Protein AF-A0A957UBD3-F1 (afdb_monomer_lite)

Secondary structure (DSSP, 8-state):
-EEEEEEESSS-EEEEEEEETTEEEEEEEEE-TT-HHHHHHHHHHHTTTSSEEEESS--SEEEETTEEEE-TTGGGSGGG-SSS-EE-STTTHHHHHHHHHHHHHHHSTTTTTT--B--TT-TT-HHHHHHHTTT-S-B-

Radius of gyration: 17.51 Å; chains: 1; bounding box: 43×29×46 Å

Foldseek 3Di:
DAEEEEEEQCQDWDWDWDQDPNDIYIYTYHYPVNDLVSLLVVQLVCAPVGQAYEYEPQAQWKDDPPDIDGDPRSVPRQVSHDHHGYYHCLVCQLVVLLVVLVVVCVVPPLPLAPDAAEPVPCISNNSNVVNSVVRDPRYD

Sequence (140 aa):
MKNIAVIHLDDANYDEIVRFLGQEIEIRHRGCGGDAERARTLIAEMDGKVDAIGLEGLPAQLQLGSTQRAHEIGVTLPRVAEKTPVVDGGGIRPGLERWAIILADRAQPGIFAEKRVLMAPGLNHSGLVQALSRHTKAIR

Structure (mmCIF, N/CA/C/O backbone):
data_AF-A0A957UBD3-F1
#
_entry.id   AF-A0A957UBD3-F1
#
loop_
_atom_site.group_PDB
_atom_site.id
_atom_site.type_symbol
_atom_site.label_atom_id
_atom_site.label_alt_id
_atom_site.label_comp_id
_atom_site.label_asym_id
_atom_site.label_entity_id
_atom_site.label_seq_id
_atom_site.pdbx_PDB_ins_code
_atom_site.Cartn_x
_atom_site.Cartn_y
_atom_site.Cartn_z
_atom_site.occupancy
_atom_site.B_iso_or_equiv
_atom_site.auth_seq_id
_atom_site.auth_comp_id
_atom_site.auth_asym_id
_atom_site.auth_atom_id
_atom_site.pdbx_PDB_model_num
ATOM 1 N N . MET A 1 1 ? -23.346 1.487 -0.535 1.00 88.25 1 MET A N 1
ATOM 2 C CA . MET A 1 1 ? -22.095 2.241 -0.747 1.00 88.25 1 MET A CA 1
ATOM 3 C C . MET A 1 1 ? -21.043 1.646 0.170 1.00 88.25 1 MET A C 1
ATOM 5 O O . MET A 1 1 ? -21.405 1.315 1.294 1.00 88.25 1 MET A O 1
ATOM 9 N N . LYS A 1 2 ? -19.825 1.403 -0.324 1.00 96.38 2 LYS A N 1
ATOM 10 C CA . LYS A 1 2 ? -18.718 0.901 0.508 1.00 96.38 2 LYS A CA 1
ATOM 11 C C . LYS A 1 2 ? -17.858 2.062 0.981 1.00 96.38 2 LYS A C 1
ATOM 13 O O . LYS A 1 2 ? -17.663 3.001 0.220 1.00 96.38 2 LYS A O 1
ATOM 18 N N . ASN A 1 3 ? -17.332 1.956 2.192 1.00 97.69 3 ASN A N 1
ATOM 19 C CA . ASN A 1 3 ? -16.530 2.994 2.822 1.00 97.69 3 ASN A CA 1
ATOM 20 C C . ASN A 1 3 ? -15.151 2.429 3.149 1.00 97.69 3 ASN A C 1
ATOM 22 O O . ASN A 1 3 ? -15.044 1.414 3.837 1.00 97.69 3 ASN A O 1
ATOM 26 N N . ILE A 1 4 ? -14.099 3.083 2.673 1.00 98.31 4 ILE A N 1
ATOM 27 C CA . ILE A 1 4 ? -12.709 2.685 2.901 1.00 98.31 4 ILE A CA 1
ATOM 28 C C . ILE A 1 4 ? -11.985 3.848 3.570 1.00 98.31 4 ILE A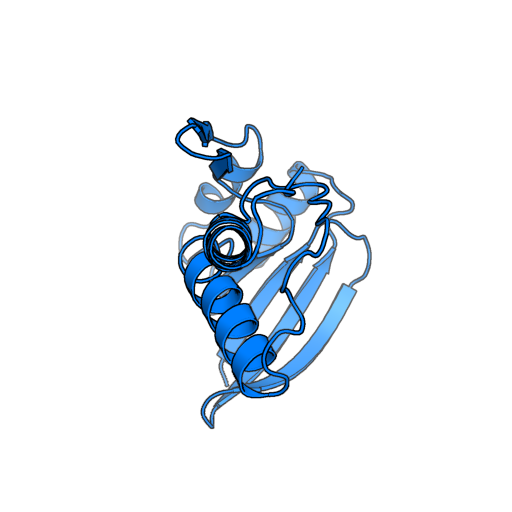 C 1
ATOM 30 O O . ILE A 1 4 ? -12.143 4.994 3.159 1.00 98.31 4 ILE A O 1
ATOM 34 N N . ALA A 1 5 ? -11.176 3.565 4.586 1.00 98.56 5 ALA A N 1
ATOM 35 C CA . ALA A 1 5 ? -10.204 4.532 5.087 1.00 98.56 5 ALA A CA 1
ATOM 36 C C . ALA A 1 5 ? -8.826 4.208 4.506 1.00 98.56 5 ALA A C 1
ATOM 38 O O . ALA A 1 5 ? -8.422 3.049 4.499 1.00 98.56 5 ALA A O 1
ATOM 39 N N . VAL A 1 6 ? -8.097 5.217 4.045 1.00 98.50 6 VAL A N 1
ATOM 40 C CA . VAL A 1 6 ? -6.692 5.096 3.645 1.00 98.50 6 VAL A CA 1
ATOM 41 C C . VAL A 1 6 ? -5.867 5.915 4.617 1.00 98.50 6 VAL A C 1
ATOM 43 O O . VAL A 1 6 ? -6.097 7.110 4.777 1.00 98.50 6 VAL A O 1
ATOM 46 N N . ILE A 1 7 ? -4.919 5.268 5.284 1.00 98.44 7 ILE A N 1
ATOM 47 C CA . ILE A 1 7 ? -3.962 5.919 6.172 1.00 98.44 7 ILE A CA 1
ATOM 48 C C . ILE A 1 7 ? -2.633 5.974 5.434 1.00 98.44 7 ILE A C 1
ATOM 50 O O . ILE A 1 7 ? -2.086 4.931 5.071 1.00 98.44 7 ILE A O 1
ATOM 54 N N . HIS A 1 8 ? -2.138 7.185 5.200 1.00 97.81 8 HIS A N 1
ATOM 55 C CA . HIS A 1 8 ? -0.953 7.437 4.382 1.00 97.81 8 HIS A CA 1
ATOM 56 C C . HIS A 1 8 ? 0.064 8.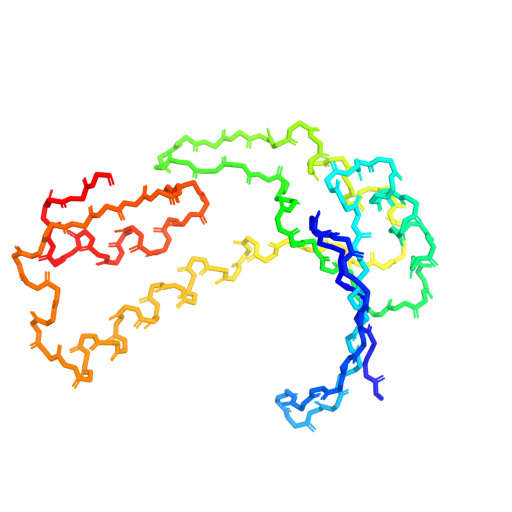314 5.120 1.00 97.81 8 HIS A C 1
ATOM 58 O O . HIS A 1 8 ? -0.254 8.958 6.120 1.00 97.81 8 HIS A O 1
ATOM 64 N N . LEU A 1 9 ? 1.310 8.306 4.641 1.00 96.31 9 LEU A N 1
ATOM 65 C CA . LEU A 1 9 ? 2.447 8.959 5.302 1.00 96.31 9 LEU A CA 1
ATOM 66 C C . LEU A 1 9 ? 2.396 10.488 5.293 1.00 96.31 9 LEU A C 1
ATOM 68 O O . LEU A 1 9 ? 3.045 11.102 6.135 1.00 96.31 9 LEU A O 1
ATOM 72 N N . ASP A 1 10 ? 1.671 11.098 4.360 1.00 95.69 10 ASP A N 1
ATOM 73 C CA . ASP A 1 10 ? 1.586 12.558 4.271 1.00 95.69 10 ASP A CA 1
ATOM 74 C C . ASP A 1 10 ? 0.702 13.142 5.384 1.00 95.69 10 ASP A C 1
ATOM 76 O O . ASP A 1 10 ? 0.148 12.423 6.213 1.00 95.69 10 ASP A O 1
ATOM 80 N N . ASP A 1 11 ? 0.548 14.466 5.401 1.00 95.06 11 ASP A N 1
ATOM 81 C CA . ASP A 1 11 ? -0.311 15.173 6.362 1.00 95.06 11 ASP A CA 1
ATOM 82 C C . ASP A 1 11 ? -1.692 15.545 5.811 1.00 95.06 11 ASP A C 1
ATOM 84 O O . ASP A 1 11 ? -2.574 15.956 6.571 1.00 95.06 11 ASP A O 1
ATOM 88 N N . ALA A 1 12 ? -1.890 15.433 4.496 1.00 96.38 12 ALA A N 1
ATOM 89 C CA . ALA A 1 12 ? -3.134 15.832 3.857 1.00 96.38 12 ALA A CA 1
ATOM 90 C C . ALA A 1 12 ? -4.296 14.930 4.290 1.00 96.38 12 ALA A C 1
ATOM 92 O O . ALA A 1 12 ? -4.152 13.719 4.398 1.00 96.38 12 ALA A O 1
ATOM 93 N N . ASN A 1 13 ? -5.467 15.532 4.483 1.00 98.00 13 ASN A N 1
ATOM 94 C CA . ASN A 1 13 ? -6.717 14.805 4.650 1.00 98.00 13 ASN A CA 1
ATOM 95 C C . ASN A 1 13 ? -7.654 15.220 3.527 1.00 98.00 13 ASN A C 1
ATOM 97 O O . ASN A 1 13 ? -7.847 16.416 3.296 1.00 98.00 13 ASN A O 1
ATOM 101 N N . TYR A 1 14 ? -8.244 14.248 2.850 1.00 97.88 14 TYR A N 1
ATOM 102 C CA . TYR A 1 14 ? -9.238 14.496 1.817 1.00 97.88 14 TYR A CA 1
ATOM 103 C C . TYR A 1 14 ? -10.107 13.260 1.627 1.00 97.88 14 TYR A C 1
ATOM 105 O O . TYR A 1 14 ? -9.697 12.142 1.930 1.00 97.88 14 TYR A O 1
ATOM 113 N N . ASP A 1 15 ? -11.321 13.475 1.141 1.00 98.00 15 ASP A N 1
ATOM 114 C CA . ASP A 1 15 ? -12.271 12.407 0.867 1.00 98.00 15 ASP A CA 1
ATOM 115 C C . ASP A 1 15 ? -12.619 12.443 -0.619 1.00 98.00 15 ASP A C 1
ATOM 117 O O . ASP A 1 15 ? -12.717 13.515 -1.223 1.00 98.00 15 ASP A O 1
ATOM 121 N N . GLU A 1 16 ? -12.812 11.274 -1.213 1.00 97.94 16 GLU A N 1
ATOM 122 C CA . GLU A 1 16 ? -13.235 11.148 -2.602 1.00 97.94 16 GLU A CA 1
ATOM 123 C C . GLU A 1 16 ? -14.255 10.026 -2.771 1.00 97.94 16 GLU A C 1
ATOM 125 O O . GLU A 1 16 ? -14.325 9.085 -1.979 1.00 97.94 16 GLU A O 1
ATOM 130 N N . ILE A 1 17 ? -15.054 10.123 -3.831 1.00 97.94 17 ILE A N 1
ATOM 131 C CA . ILE A 1 17 ? -15.976 9.065 -4.235 1.00 97.94 17 ILE A CA 1
ATOM 132 C C . ILE A 1 17 ? -15.517 8.548 -5.589 1.00 97.94 17 ILE A C 1
ATOM 134 O O . ILE A 1 17 ? -15.442 9.299 -6.562 1.00 97.94 17 ILE A O 1
ATOM 138 N N . VAL A 1 18 ? -15.248 7.248 -5.656 1.00 97.25 18 VAL A N 1
ATOM 139 C CA . VAL A 1 18 ? -14.834 6.569 -6.883 1.00 97.25 18 VAL A CA 1
ATOM 140 C C . VAL A 1 18 ? -15.843 5.498 -7.269 1.00 97.25 18 VAL A C 1
ATOM 142 O O . VAL A 1 18 ? -16.486 4.873 -6.422 1.00 97.25 18 VAL A O 1
ATOM 145 N N . ARG A 1 19 ? -15.968 5.247 -8.574 1.00 97.25 19 ARG A N 1
ATOM 146 C CA . ARG A 1 19 ? -16.768 4.139 -9.100 1.00 97.25 19 ARG A CA 1
ATOM 147 C C . ARG A 1 19 ? -15.849 3.012 -9.540 1.00 97.25 19 ARG A C 1
ATOM 149 O O . ARG A 1 19 ? -15.125 3.148 -10.522 1.00 97.25 19 ARG A O 1
ATOM 156 N N . PHE A 1 20 ? -15.908 1.884 -8.847 1.00 94.31 20 PHE A N 1
ATOM 157 C CA . PHE A 1 20 ? -15.062 0.727 -9.116 1.00 94.31 20 PHE A CA 1
ATOM 158 C C . PHE A 1 20 ? -15.909 -0.531 -9.293 1.00 94.31 20 PHE A C 1
ATOM 160 O O . PHE A 1 20 ? -16.753 -0.843 -8.457 1.00 94.31 20 PHE A O 1
ATOM 167 N N . LEU A 1 21 ? -15.714 -1.239 -10.413 1.00 94.75 21 LEU A N 1
ATOM 168 C CA . LEU A 1 21 ? -16.475 -2.446 -10.781 1.00 94.75 21 LEU A CA 1
ATOM 169 C C . LEU A 1 21 ? -18.004 -2.277 -10.656 1.00 94.75 21 LEU A C 1
ATOM 171 O O . LEU A 1 21 ? -18.717 -3.178 -10.227 1.00 94.75 21 LEU A O 1
ATOM 175 N N . GLY A 1 22 ? -18.510 -1.096 -11.026 1.00 95.62 22 GLY A N 1
ATOM 176 C CA . GLY A 1 22 ? -19.938 -0.768 -10.961 1.00 95.62 22 GLY A CA 1
ATOM 177 C C . GLY A 1 22 ? -20.453 -0.367 -9.575 1.00 95.62 22 GLY A C 1
ATOM 178 O O . GLY A 1 22 ? -21.638 -0.065 -9.453 1.00 95.62 22 GLY A O 1
ATOM 179 N N . GLN A 1 23 ? -19.590 -0.306 -8.559 1.00 96.00 23 GLN A N 1
ATOM 180 C CA . GLN A 1 23 ? -19.934 0.079 -7.194 1.00 96.00 23 GLN A CA 1
ATOM 181 C C . GLN A 1 23 ? -19.332 1.438 -6.827 1.00 96.00 23 GLN A C 1
ATOM 183 O O . GLN A 1 23 ? -18.183 1.723 -7.154 1.00 96.00 23 GLN A O 1
ATOM 188 N N . GLU A 1 24 ? -20.102 2.267 -6.124 1.00 97.75 24 GLU A N 1
ATOM 189 C CA . GLU A 1 24 ? -19.593 3.501 -5.521 1.00 97.75 24 GLU A CA 1
ATOM 190 C C . GLU A 1 24 ? -18.892 3.204 -4.194 1.00 97.75 24 GLU A C 1
ATOM 192 O O . GLU A 1 24 ? -19.423 2.488 -3.328 1.00 97.75 24 GLU A O 1
ATOM 197 N N . ILE A 1 25 ? -17.688 3.755 -4.068 1.00 98.25 25 ILE A N 1
ATOM 198 C CA . ILE A 1 25 ? -16.814 3.631 -2.910 1.00 98.25 25 ILE A CA 1
ATOM 199 C C . ILE A 1 25 ? -16.454 5.040 -2.441 1.00 98.25 25 ILE A C 1
ATOM 201 O O . ILE A 1 25 ? -15.903 5.819 -3.216 1.00 98.25 25 ILE A O 1
ATOM 205 N N . GLU A 1 26 ? -16.753 5.350 -1.184 1.00 98.31 26 GLU A N 1
ATOM 206 C CA . GLU A 1 26 ? -16.240 6.534 -0.495 1.00 98.31 26 GLU A CA 1
ATOM 207 C C . GLU A 1 26 ? -14.880 6.178 0.117 1.00 98.31 26 GLU A C 1
ATOM 209 O O . GLU A 1 26 ? -14.774 5.220 0.891 1.00 98.31 26 GLU A O 1
ATOM 214 N N . ILE A 1 27 ? -13.838 6.926 -0.237 1.00 98.44 27 ILE A N 1
ATOM 215 C CA . ILE A 1 27 ? -12.487 6.755 0.292 1.00 98.44 27 ILE A CA 1
ATOM 216 C C . ILE A 1 27 ? -12.152 7.962 1.158 1.00 98.44 27 ILE A C 1
ATOM 218 O O . ILE A 1 27 ? -12.230 9.102 0.704 1.00 98.44 27 ILE A O 1
ATOM 222 N N . ARG A 1 28 ? -11.765 7.696 2.405 1.00 98.38 28 ARG A N 1
ATOM 223 C CA . ARG A 1 28 ? -11.347 8.706 3.376 1.00 98.38 28 ARG A CA 1
ATOM 224 C C . ARG A 1 28 ? -9.850 8.640 3.594 1.00 98.38 28 ARG A C 1
ATOM 226 O O . ARG A 1 28 ? -9.374 7.738 4.283 1.00 98.38 28 ARG A O 1
ATOM 233 N N . HIS A 1 29 ? -9.118 9.594 3.038 1.00 98.44 29 HIS A N 1
ATOM 234 C CA . HIS A 1 29 ? -7.666 9.675 3.171 1.00 98.44 29 HIS A CA 1
ATOM 235 C C . HIS A 1 29 ? -7.300 10.445 4.431 1.00 98.44 29 HIS A C 1
ATOM 237 O O . HIS A 1 29 ? -7.738 11.583 4.638 1.00 98.44 29 HIS A O 1
ATOM 243 N N . ARG A 1 30 ? -6.562 9.797 5.326 1.00 98.44 30 ARG A N 1
ATOM 244 C CA . ARG A 1 30 ? -6.131 10.353 6.604 1.00 98.44 30 ARG A CA 1
ATOM 245 C C . ARG A 1 30 ? -4.615 10.275 6.705 1.00 98.44 30 ARG A C 1
ATOM 247 O O . ARG A 1 30 ? -4.047 9.193 6.840 1.00 98.44 30 ARG A O 1
ATOM 254 N N . GLY A 1 31 ? -3.980 11.437 6.676 1.00 98.00 31 GLY A N 1
ATOM 255 C CA . GLY A 1 31 ? -2.541 11.563 6.797 1.00 98.00 31 GLY A CA 1
ATOM 256 C C . GLY A 1 31 ? -2.054 11.333 8.227 1.00 98.00 31 GLY A C 1
ATOM 257 O O . GLY A 1 31 ? -2.616 11.890 9.182 1.00 98.00 31 GLY A O 1
ATOM 258 N N . CYS A 1 32 ? -1.002 10.528 8.388 1.00 97.75 32 CYS A N 1
ATOM 259 C CA . CYS A 1 32 ? -0.325 10.318 9.666 1.00 97.75 32 CYS A CA 1
ATOM 260 C C . CYS A 1 32 ? 0.993 11.096 9.806 1.00 97.75 32 CYS A C 1
ATOM 262 O O . CYS A 1 32 ? 1.576 11.062 10.886 1.00 97.75 32 CYS A O 1
ATOM 264 N N . GLY A 1 33 ? 1.464 11.801 8.771 1.00 96.12 33 GLY A N 1
ATOM 265 C CA . GLY A 1 33 ? 2.694 12.606 8.831 1.00 96.12 33 GLY A CA 1
ATOM 266 C C . GLY A 1 33 ? 3.949 11.792 9.181 1.00 96.12 33 GLY A C 1
ATOM 267 O O . GLY A 1 33 ? 4.862 12.294 9.830 1.00 96.12 33 GLY A O 1
ATOM 268 N N . GLY A 1 34 ? 3.964 10.497 8.851 1.00 93.88 34 GLY A N 1
ATOM 269 C CA . GLY A 1 34 ? 5.022 9.560 9.241 1.00 93.88 34 GLY A CA 1
ATOM 270 C C . GLY A 1 34 ? 5.035 9.164 10.725 1.00 93.88 34 GLY A C 1
ATOM 271 O O . GLY A 1 34 ? 5.913 8.405 11.136 1.00 93.88 34 GLY A O 1
ATOM 272 N N . ASP A 1 35 ? 4.070 9.619 11.529 1.00 96.88 35 ASP A N 1
ATOM 273 C CA . ASP A 1 35 ? 3.946 9.260 12.941 1.00 96.88 35 ASP A CA 1
ATOM 274 C C . ASP A 1 35 ? 3.185 7.932 13.102 1.00 96.88 35 ASP A C 1
ATOM 276 O O . ASP A 1 35 ? 2.018 7.782 12.718 1.00 96.88 35 ASP A O 1
ATOM 280 N N . ALA A 1 36 ? 3.868 6.952 13.694 1.00 96.44 36 ALA A N 1
ATOM 281 C CA . ALA A 1 36 ? 3.330 5.624 13.944 1.00 96.44 36 ALA A CA 1
ATOM 282 C C . ALA A 1 36 ? 2.161 5.627 14.935 1.00 96.44 36 ALA A C 1
ATOM 284 O O . ALA A 1 36 ? 1.190 4.905 14.723 1.00 96.44 36 ALA A O 1
ATOM 285 N N . GLU A 1 37 ? 2.225 6.424 16.000 1.00 97.94 37 GLU A N 1
ATOM 286 C CA . GLU A 1 37 ? 1.174 6.481 17.018 1.00 97.94 37 GLU A CA 1
ATOM 287 C C . GLU A 1 37 ? -0.062 7.205 16.486 1.00 97.94 37 GLU A C 1
ATOM 289 O O . GLU A 1 37 ? -1.197 6.782 16.736 1.00 97.94 37 GLU A O 1
ATOM 294 N N . ARG A 1 38 ? 0.140 8.223 15.643 1.00 98.12 38 ARG A N 1
ATOM 295 C CA . ARG A 1 38 ? -0.956 8.836 14.885 1.00 98.12 38 ARG A CA 1
ATOM 296 C C . ARG A 1 38 ? -1.618 7.824 13.952 1.00 98.12 38 ARG A C 1
ATOM 298 O O . ARG A 1 38 ? -2.844 7.740 13.932 1.00 98.12 38 ARG A O 1
ATOM 305 N N . ALA A 1 39 ? -0.840 7.004 13.240 1.00 98.25 39 ALA A N 1
ATOM 306 C CA . ALA A 1 39 ? -1.392 5.927 12.418 1.00 98.25 39 ALA A CA 1
ATOM 307 C C . ALA A 1 39 ? -2.200 4.919 13.256 1.00 98.25 39 ALA A C 1
ATOM 309 O O . ALA A 1 39 ? -3.314 4.575 12.870 1.00 98.25 39 ALA A O 1
ATOM 310 N N . ARG A 1 40 ? -1.707 4.488 14.430 1.00 98.56 40 ARG A N 1
ATOM 311 C CA . ARG A 1 40 ? -2.470 3.605 15.339 1.00 98.56 40 ARG A CA 1
ATOM 312 C C . ARG A 1 40 ? -3.790 4.234 15.773 1.00 98.56 40 ARG A C 1
ATOM 314 O O . ARG A 1 40 ? -4.816 3.562 15.751 1.00 98.56 40 ARG A O 1
ATOM 321 N N . THR A 1 41 ? -3.761 5.513 16.135 1.00 98.50 41 THR A N 1
ATOM 322 C CA . THR A 1 41 ? -4.952 6.255 16.567 1.00 98.50 41 THR A CA 1
ATOM 323 C C . THR A 1 41 ? -5.997 6.277 15.456 1.00 98.50 41 THR A C 1
ATOM 325 O O . THR A 1 41 ? -7.138 5.887 15.682 1.00 98.50 41 THR A O 1
ATOM 328 N N . LEU A 1 42 ? -5.588 6.611 14.230 1.00 98.50 42 LEU A N 1
ATOM 329 C CA . LEU A 1 42 ? -6.469 6.612 13.060 1.00 98.50 42 LEU A CA 1
ATOM 330 C C . LEU A 1 42 ? -7.044 5.220 12.752 1.00 98.50 42 LEU A C 1
ATOM 332 O O . LEU A 1 42 ? -8.225 5.109 12.431 1.00 98.50 42 LEU A O 1
ATOM 336 N N . ILE A 1 43 ? -6.245 4.151 12.876 1.00 98.62 43 ILE A N 1
ATOM 337 C CA . ILE A 1 43 ? -6.737 2.773 12.695 1.00 98.62 43 ILE A CA 1
ATOM 338 C C . ILE A 1 43 ? -7.820 2.461 13.731 1.00 98.62 43 ILE A C 1
ATOM 340 O O . ILE A 1 43 ? -8.906 2.023 13.358 1.00 98.62 43 ILE A O 1
ATOM 344 N N . ALA A 1 44 ? -7.552 2.722 15.013 1.00 98.50 44 ALA A N 1
ATOM 345 C CA . ALA A 1 44 ? -8.496 2.461 16.098 1.00 98.50 44 ALA A CA 1
ATOM 346 C C . ALA A 1 44 ? -9.784 3.291 15.964 1.00 98.50 44 ALA A C 1
ATOM 348 O O . ALA A 1 44 ? -10.880 2.801 16.225 1.00 98.50 44 ALA A O 1
ATOM 349 N N . GLU A 1 45 ? -9.676 4.544 15.518 1.00 98.19 45 GLU A N 1
ATOM 350 C CA . GLU A 1 45 ? -10.830 5.410 15.281 1.00 98.19 45 GLU A CA 1
ATOM 351 C C . GLU A 1 45 ? -11.736 4.903 14.157 1.00 98.19 45 GLU A C 1
ATOM 353 O O . GLU A 1 45 ? -12.950 5.118 14.225 1.00 98.19 45 GLU A O 1
ATOM 358 N N . MET A 1 46 ? -11.165 4.269 13.130 1.00 98.19 46 MET A N 1
ATOM 359 C CA . MET A 1 46 ? -11.892 3.768 11.960 1.00 98.19 46 MET A CA 1
ATOM 360 C C . MET A 1 46 ? -12.358 2.318 12.115 1.00 98.19 46 MET A C 1
ATOM 362 O O . MET A 1 46 ? -13.257 1.890 11.384 1.00 98.19 46 MET A O 1
ATOM 366 N N . ASP A 1 47 ? -11.792 1.572 13.064 1.00 98.62 47 ASP A N 1
ATOM 367 C CA . ASP A 1 47 ? -12.147 0.180 13.314 1.00 98.62 47 ASP A CA 1
ATOM 368 C C . ASP A 1 47 ? -13.645 0.022 13.630 1.00 98.62 47 ASP A C 1
ATOM 370 O O . ASP A 1 47 ? -14.227 0.705 14.477 1.00 98.62 47 ASP A O 1
ATOM 374 N N . GLY A 1 48 ? -14.309 -0.860 12.885 1.00 98.19 48 GLY A N 1
ATOM 375 C CA . GLY A 1 48 ? -15.753 -1.077 12.936 1.00 98.19 48 GLY A CA 1
ATOM 376 C C . GLY A 1 48 ? -16.615 0.017 12.290 1.00 98.19 48 GLY A C 1
ATOM 377 O O . GLY A 1 48 ? -17.837 -0.130 12.288 1.00 98.19 48 GLY A O 1
ATOM 378 N N . LYS A 1 49 ? -16.030 1.095 11.740 1.00 98.12 49 LYS A N 1
ATOM 379 C CA . LYS A 1 49 ? -16.761 2.193 11.065 1.00 98.12 49 LYS A CA 1
ATOM 380 C C . LYS A 1 49 ? -16.627 2.184 9.542 1.00 98.12 49 LYS A C 1
ATOM 382 O O . LYS A 1 49 ? -17.437 2.813 8.861 1.00 98.12 49 LYS A O 1
ATOM 387 N N . VAL A 1 50 ? -15.616 1.499 9.013 1.00 98.50 50 VAL A N 1
ATOM 388 C CA . VAL A 1 50 ? -15.357 1.359 7.571 1.00 98.50 50 VAL A CA 1
ATOM 389 C C . VAL A 1 50 ? -15.240 -0.116 7.184 1.00 98.50 50 VAL A C 1
ATOM 391 O O . VAL A 1 50 ? -14.958 -0.970 8.028 1.00 98.50 50 VAL A O 1
ATOM 394 N N . ASP A 1 51 ? -15.469 -0.425 5.907 1.00 98.25 51 ASP A N 1
ATOM 395 C CA . ASP A 1 51 ? -15.423 -1.791 5.377 1.00 98.25 51 ASP A CA 1
ATOM 396 C C . ASP A 1 51 ? -13.989 -2.338 5.280 1.00 98.25 51 ASP A C 1
ATOM 398 O O . ASP A 1 51 ? -13.788 -3.549 5.367 1.00 98.25 51 ASP A O 1
ATOM 402 N N . ALA A 1 52 ? -12.997 -1.464 5.079 1.00 98.25 52 ALA A N 1
ATOM 403 C CA . ALA A 1 52 ? -11.577 -1.809 5.042 1.00 98.25 52 ALA A CA 1
ATOM 404 C C . ALA A 1 52 ? -10.697 -0.592 5.358 1.00 98.25 52 ALA A C 1
ATOM 406 O O . ALA A 1 52 ? -11.085 0.551 5.100 1.00 98.25 52 ALA A O 1
ATOM 407 N N . ILE A 1 53 ? -9.494 -0.855 5.866 1.00 98.69 53 ILE A N 1
ATOM 408 C CA . ILE A 1 53 ? -8.450 0.148 6.086 1.00 98.69 53 ILE A CA 1
ATOM 409 C C . ILE A 1 53 ? -7.250 -0.187 5.196 1.00 98.69 53 ILE A C 1
ATOM 411 O O . ILE A 1 53 ? -6.674 -1.272 5.290 1.00 98.69 53 ILE A O 1
ATOM 415 N N . GLY A 1 54 ? -6.875 0.742 4.323 1.00 98.12 54 GLY A N 1
ATOM 416 C CA . GLY A 1 54 ? -5.666 0.685 3.511 1.00 98.12 54 GLY A CA 1
ATOM 417 C C . GLY A 1 54 ? -4.506 1.406 4.193 1.00 98.12 54 GLY A C 1
ATOM 418 O O . GLY A 1 54 ? -4.676 2.514 4.692 1.00 98.12 54 GLY A O 1
ATOM 419 N N . LEU A 1 55 ? -3.328 0.792 4.192 1.00 97.81 55 LEU A N 1
ATOM 420 C CA . LEU A 1 55 ? -2.073 1.380 4.645 1.00 97.81 55 LEU A CA 1
ATOM 421 C C . LEU A 1 55 ? -1.215 1.741 3.431 1.00 97.81 55 LEU A C 1
ATOM 423 O O . LEU A 1 55 ? -0.726 0.863 2.717 1.00 97.81 55 LEU A O 1
ATOM 427 N N . GLU A 1 56 ? -1.014 3.032 3.205 1.00 95.81 56 GLU A N 1
ATOM 428 C CA . GLU A 1 56 ? -0.193 3.553 2.117 1.00 95.81 56 GLU A CA 1
ATOM 429 C C . GLU A 1 56 ? 1.148 4.058 2.658 1.00 95.81 56 GLU A C 1
ATOM 431 O O . GLU A 1 56 ? 1.218 4.798 3.635 1.00 95.81 56 GLU A O 1
ATOM 436 N N . GLY A 1 57 ? 2.247 3.596 2.055 1.00 93.31 57 GLY A N 1
ATOM 437 C CA . GLY A 1 57 ? 3.601 3.891 2.541 1.00 93.31 57 GLY A CA 1
ATOM 438 C C . GLY A 1 57 ? 3.975 3.200 3.863 1.00 93.31 57 GLY A C 1
ATOM 439 O O . GLY A 1 57 ? 5.092 3.362 4.341 1.00 93.31 57 GLY A O 1
ATOM 440 N N . LEU A 1 58 ? 3.088 2.375 4.426 1.00 95.31 58 LEU A N 1
ATOM 441 C CA . LEU A 1 58 ? 3.264 1.691 5.713 1.00 95.31 58 LEU A CA 1
ATOM 442 C C . LEU A 1 58 ? 3.203 0.155 5.550 1.00 95.31 58 LEU A C 1
ATOM 444 O O . LEU A 1 58 ? 2.313 -0.492 6.105 1.00 95.31 58 LEU A O 1
ATOM 448 N N . PRO A 1 59 ? 4.106 -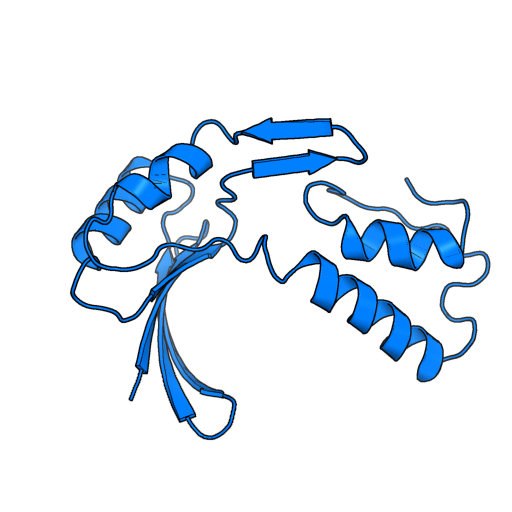0.461 4.762 1.00 95.38 59 PRO A N 1
ATOM 449 C CA . PRO A 1 59 ? 4.036 -1.889 4.467 1.00 95.38 59 PRO A CA 1
ATOM 450 C C . PRO A 1 59 ? 4.325 -2.740 5.707 1.00 95.38 59 PRO A C 1
ATOM 452 O O . PRO A 1 59 ? 5.216 -2.422 6.493 1.00 95.38 59 PRO A O 1
ATOM 455 N N . ALA A 1 60 ? 3.647 -3.879 5.855 1.00 95.38 60 ALA A N 1
ATOM 456 C CA . ALA A 1 60 ? 3.927 -4.823 6.940 1.00 95.38 60 ALA A CA 1
ATOM 457 C C . ALA A 1 60 ? 5.223 -5.620 6.708 1.00 95.38 60 ALA A C 1
ATOM 459 O O . ALA A 1 60 ? 5.888 -6.054 7.654 1.00 95.38 60 ALA A O 1
ATOM 460 N N . GLN A 1 61 ? 5.585 -5.823 5.442 1.00 95.69 61 GLN A N 1
ATOM 461 C CA . GLN A 1 61 ? 6.741 -6.602 5.010 1.00 95.69 61 GLN A CA 1
ATOM 462 C C . GLN A 1 61 ? 7.582 -5.803 4.014 1.00 95.69 61 GLN A C 1
ATOM 464 O O . GLN A 1 61 ? 7.070 -5.045 3.192 1.00 95.69 61 GLN A O 1
ATOM 469 N N . LEU A 1 62 ? 8.890 -6.001 4.086 1.00 95.62 62 LEU A N 1
ATOM 470 C CA . LEU A 1 62 ? 9.888 -5.472 3.173 1.00 95.62 62 LEU A CA 1
ATOM 471 C C . LEU A 1 62 ? 10.481 -6.629 2.376 1.00 95.62 62 LEU A C 1
ATOM 473 O O . LEU A 1 62 ? 10.974 -7.592 2.961 1.00 95.62 62 LEU A O 1
ATOM 477 N N . GLN A 1 63 ? 10.459 -6.528 1.053 1.00 94.31 63 GLN A N 1
ATOM 478 C CA . GLN A 1 63 ? 10.974 -7.534 0.133 1.00 94.31 63 GLN A CA 1
ATOM 479 C C . GLN A 1 63 ? 11.970 -6.910 -0.845 1.00 94.31 63 GLN A C 1
ATOM 481 O O . GLN A 1 63 ? 11.648 -5.956 -1.554 1.00 94.31 63 GLN A O 1
ATOM 486 N N . LEU A 1 64 ? 13.162 -7.502 -0.929 1.00 91.69 64 LEU A N 1
ATOM 487 C CA . LEU A 1 64 ? 14.175 -7.188 -1.932 1.00 91.69 64 LEU A CA 1
ATOM 488 C C . LEU A 1 64 ? 14.768 -8.490 -2.481 1.00 91.69 64 LEU A C 1
ATOM 490 O O . LEU A 1 64 ? 15.518 -9.191 -1.799 1.00 91.69 64 LEU A O 1
ATOM 494 N N . GLY A 1 65 ? 14.416 -8.823 -3.725 1.00 87.69 65 GLY A N 1
ATOM 495 C CA . GLY A 1 65 ? 14.781 -10.104 -4.326 1.00 87.69 65 GLY A CA 1
ATOM 496 C C . GLY A 1 65 ? 14.226 -11.278 -3.515 1.00 87.69 65 GLY A C 1
ATOM 497 O O . GLY A 1 65 ? 13.027 -11.346 -3.253 1.00 87.69 65 GLY A O 1
ATOM 498 N N . SER A 1 66 ? 15.103 -12.197 -3.110 1.00 89.88 66 SER A N 1
ATOM 499 C CA . SER A 1 66 ? 14.761 -13.340 -2.253 1.00 89.88 66 SER A CA 1
ATOM 500 C C . SER A 1 66 ? 14.705 -13.002 -0.761 1.00 89.88 66 SER A C 1
ATOM 502 O O . SER A 1 66 ? 14.302 -13.843 0.038 1.00 89.88 66 SER A O 1
ATOM 504 N N . THR A 1 67 ? 15.138 -11.805 -0.364 1.00 94.19 67 THR A N 1
ATOM 505 C CA . THR A 1 67 ? 15.179 -11.400 1.042 1.00 94.19 67 THR A CA 1
ATOM 506 C C . THR A 1 67 ? 13.856 -10.765 1.432 1.00 94.19 67 THR A C 1
ATOM 508 O O . THR A 1 67 ? 13.402 -9.824 0.781 1.00 94.19 67 THR A O 1
ATOM 511 N N . GLN A 1 68 ? 13.277 -11.238 2.533 1.00 95.06 68 GLN A N 1
ATOM 512 C CA . GLN A 1 68 ? 12.091 -10.654 3.141 1.00 95.06 68 GLN A CA 1
ATOM 513 C C . GLN A 1 68 ? 12.337 -10.388 4.627 1.00 95.06 68 GLN A C 1
ATOM 515 O O . GLN A 1 68 ? 12.963 -11.196 5.314 1.00 95.06 68 GLN A O 1
ATOM 520 N N . ARG A 1 69 ? 11.863 -9.243 5.118 1.00 96.88 69 ARG A N 1
ATOM 521 C CA . ARG A 1 69 ? 11.907 -8.860 6.533 1.00 96.88 69 ARG A CA 1
ATOM 522 C C . ARG A 1 69 ? 10.604 -8.180 6.927 1.00 96.88 69 ARG A C 1
ATOM 524 O O . ARG A 1 69 ? 10.025 -7.455 6.126 1.00 96.88 69 ARG A O 1
ATOM 531 N N . ALA A 1 70 ? 10.168 -8.368 8.167 1.00 96.88 70 ALA A N 1
ATOM 532 C CA . ALA A 1 70 ? 9.083 -7.562 8.709 1.00 96.88 70 ALA A CA 1
ATOM 533 C C . ALA A 1 70 ? 9.523 -6.093 8.796 1.00 96.88 70 ALA A C 1
ATOM 535 O O . ALA A 1 70 ? 10.654 -5.809 9.195 1.00 96.88 70 ALA A O 1
ATOM 536 N N . HIS A 1 71 ? 8.635 -5.170 8.435 1.00 95.75 71 HIS A N 1
ATOM 537 C CA . HIS A 1 71 ? 8.850 -3.759 8.730 1.00 95.75 71 HIS A CA 1
ATOM 538 C C . HIS A 1 71 ? 8.570 -3.525 10.216 1.00 95.75 71 HIS A C 1
ATOM 540 O O . HIS A 1 71 ? 7.477 -3.848 10.677 1.00 95.75 71 HIS A O 1
ATOM 546 N N . GLU A 1 72 ? 9.507 -2.920 10.949 1.00 94.75 72 GLU A N 1
ATOM 547 C CA . GLU A 1 72 ? 9.433 -2.764 12.413 1.00 94.75 72 GLU A CA 1
ATOM 548 C C . GLU A 1 72 ? 8.109 -2.144 12.881 1.00 94.75 72 GLU A C 1
ATOM 550 O O . GLU A 1 72 ? 7.431 -2.692 13.746 1.00 94.75 72 GLU A O 1
ATOM 555 N N . ILE A 1 73 ? 7.702 -1.036 12.254 1.00 95.19 73 ILE A N 1
ATOM 556 C CA . ILE A 1 73 ? 6.437 -0.356 12.561 1.00 95.19 73 ILE A CA 1
ATOM 557 C C . ILE A 1 73 ? 5.254 -0.993 11.826 1.00 95.19 73 ILE A C 1
ATOM 559 O O . ILE A 1 73 ? 4.300 -1.420 12.475 1.00 95.19 73 ILE A O 1
ATOM 563 N N . GLY A 1 74 ? 5.302 -1.085 10.492 1.00 95.62 74 GLY A N 1
ATOM 564 C CA . GLY A 1 74 ? 4.173 -1.525 9.669 1.00 95.62 74 GLY A CA 1
ATOM 565 C C . GLY A 1 74 ? 3.596 -2.887 10.058 1.00 95.62 74 GLY A C 1
ATOM 566 O O . GLY A 1 74 ? 2.379 -3.040 10.079 1.00 95.62 74 GLY A O 1
ATOM 567 N N . VAL A 1 75 ? 4.424 -3.852 10.485 1.00 97.06 75 VAL A N 1
ATOM 568 C CA . VAL A 1 75 ? 3.938 -5.175 10.934 1.00 97.06 75 VAL A CA 1
ATOM 569 C C . VAL A 1 75 ? 3.022 -5.087 12.162 1.00 97.06 75 VAL A C 1
ATOM 571 O O . VAL A 1 75 ? 2.221 -5.980 12.429 1.00 97.06 75 VAL A O 1
ATOM 574 N N . THR A 1 76 ? 3.126 -4.000 12.926 1.00 97.06 76 THR A N 1
ATOM 575 C CA . THR A 1 76 ? 2.373 -3.795 14.162 1.00 97.06 76 THR A CA 1
ATOM 576 C C . THR A 1 76 ? 1.057 -3.053 13.978 1.00 97.06 76 THR A C 1
ATOM 578 O O . THR A 1 76 ? 0.297 -2.987 14.937 1.00 97.06 76 THR A O 1
ATOM 581 N N . LEU A 1 77 ? 0.804 -2.466 12.809 1.00 97.69 77 LEU A N 1
ATOM 582 C CA . LEU A 1 77 ? -0.370 -1.628 12.569 1.00 97.69 77 LEU A CA 1
ATOM 583 C C . LEU A 1 77 ? -1.656 -2.440 12.348 1.00 97.69 77 LEU A C 1
ATOM 585 O O . LEU A 1 77 ? -2.658 -2.103 12.974 1.00 97.69 77 LEU A O 1
ATOM 589 N N . PRO A 1 78 ? -1.662 -3.542 11.566 1.00 96.81 78 PRO A N 1
ATOM 590 C CA . PRO A 1 78 ? -2.892 -4.290 11.306 1.00 96.81 78 PRO A CA 1
ATOM 591 C C . PRO A 1 78 ? -3.598 -4.804 12.563 1.00 96.81 78 PRO A C 1
ATOM 593 O O . PRO A 1 78 ? -4.819 -4.803 12.620 1.00 96.81 78 PRO A O 1
ATOM 596 N N . ARG A 1 79 ? -2.833 -5.187 13.595 1.00 96.12 79 ARG A N 1
ATOM 597 C CA . ARG A 1 79 ? -3.359 -5.699 14.875 1.00 96.12 79 ARG A CA 1
ATOM 598 C C . ARG A 1 79 ? -4.046 -4.649 15.756 1.00 96.12 79 ARG A C 1
ATOM 600 O O . ARG A 1 79 ? -4.507 -5.000 16.833 1.00 96.12 79 ARG A O 1
ATOM 607 N N . VAL A 1 80 ? -4.033 -3.375 15.363 1.00 98.12 80 VAL A N 1
ATOM 608 C CA . VAL A 1 80 ? -4.725 -2.307 16.100 1.00 98.12 80 VAL A CA 1
ATOM 609 C C . VAL A 1 80 ? -6.235 -2.364 15.861 1.00 98.12 80 VAL A C 1
ATOM 611 O O . VAL A 1 80 ? -6.995 -2.009 16.753 1.00 98.12 80 VAL A O 1
ATOM 614 N N . ALA A 1 81 ? -6.663 -2.823 14.682 1.00 98.19 81 ALA A N 1
ATOM 615 C CA . ALA A 1 81 ? -8.069 -3.059 14.387 1.00 98.19 81 ALA A CA 1
ATOM 616 C C . ALA A 1 81 ? -8.461 -4.490 14.776 1.00 98.19 81 ALA A C 1
ATOM 618 O O . ALA A 1 81 ? -7.752 -5.447 14.456 1.00 98.19 81 ALA A O 1
ATOM 619 N N . GLU A 1 82 ? -9.609 -4.640 15.430 1.00 97.75 82 GLU A N 1
ATOM 620 C CA . GLU A 1 82 ? -10.173 -5.940 15.798 1.00 97.75 82 GLU A CA 1
ATOM 621 C C . GLU A 1 82 ? -11.246 -6.405 14.805 1.00 97.75 82 GLU A C 1
ATOM 623 O O . GLU A 1 82 ? -11.425 -7.608 14.608 1.00 97.75 82 GLU A O 1
ATOM 628 N N . LYS A 1 83 ? -11.981 -5.469 14.188 1.00 98.19 83 LYS A N 1
ATOM 629 C CA . LYS A 1 83 ? -13.171 -5.770 13.374 1.00 98.19 83 LYS A CA 1
ATOM 630 C C . LYS A 1 83 ? -12.941 -5.540 11.887 1.00 98.19 83 LYS A C 1
ATOM 632 O O . LYS A 1 83 ? -13.362 -6.352 11.064 1.00 98.19 83 LYS A O 1
ATOM 637 N N . THR A 1 84 ? -12.325 -4.419 11.539 1.00 98.62 84 THR A N 1
ATOM 638 C CA . THR A 1 84 ? -12.140 -3.981 10.159 1.00 98.62 84 THR A CA 1
ATOM 639 C C . THR A 1 84 ? -10.829 -4.537 9.598 1.00 98.62 84 THR A C 1
ATOM 641 O O . THR A 1 84 ? -9.778 -4.374 10.218 1.00 98.62 84 THR A O 1
ATOM 644 N N . PRO A 1 85 ? -10.838 -5.168 8.410 1.00 97.94 85 PRO A N 1
ATOM 645 C CA . PRO A 1 85 ? -9.618 -5.678 7.799 1.00 97.94 85 PRO A CA 1
ATOM 646 C C . PRO A 1 85 ? -8.661 -4.540 7.424 1.00 97.94 85 PRO A C 1
ATOM 648 O O . PRO A 1 85 ? -9.059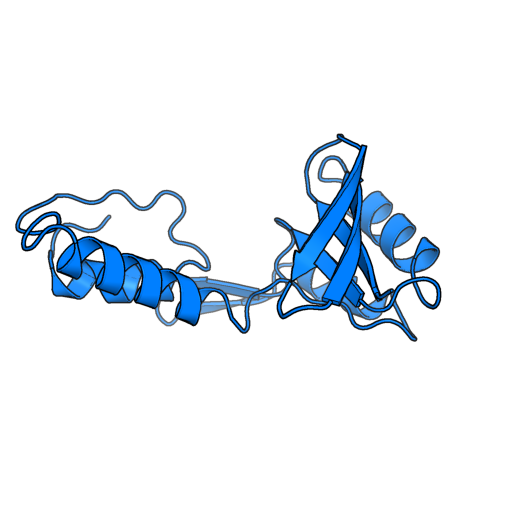 -3.562 6.787 1.00 97.94 85 PRO A O 1
ATOM 651 N N . VAL A 1 86 ? -7.384 -4.713 7.770 1.00 98.25 86 VAL A N 1
ATOM 652 C CA . VAL A 1 86 ? -6.296 -3.781 7.445 1.00 98.25 86 VAL A CA 1
ATOM 653 C C . VAL A 1 86 ? -5.380 -4.408 6.394 1.00 98.25 86 VAL A C 1
ATOM 655 O O . VAL A 1 86 ? -4.907 -5.532 6.571 1.00 98.25 86 VAL A O 1
ATOM 658 N N . VAL A 1 87 ? -5.121 -3.694 5.297 1.00 97.19 87 VAL A N 1
ATOM 659 C CA . VAL A 1 87 ? -4.336 -4.177 4.147 1.00 97.19 87 VAL A CA 1
ATOM 660 C C . VAL A 1 87 ? -3.336 -3.125 3.663 1.00 97.19 87 VAL A C 1
ATOM 662 O O . VAL A 1 87 ? -3.594 -1.936 3.775 1.00 97.19 87 VAL A O 1
ATOM 665 N N . ASP A 1 88 ? -2.214 -3.542 3.072 1.00 95.44 88 ASP A N 1
ATOM 666 C CA . ASP A 1 88 ? -1.146 -2.646 2.571 1.00 95.44 88 ASP A CA 1
ATOM 667 C C . ASP A 1 88 ? -0.891 -2.770 1.051 1.00 95.44 88 ASP A C 1
ATOM 669 O O . ASP A 1 88 ? 0.096 -2.264 0.507 1.00 95.44 88 ASP A O 1
ATOM 673 N N . GLY A 1 89 ? -1.764 -3.504 0.350 1.00 93.56 89 GLY A N 1
ATOM 674 C CA . GLY A 1 89 ? -1.674 -3.759 -1.090 1.00 93.56 89 GLY A CA 1
ATOM 675 C C . GLY A 1 89 ? -0.609 -4.780 -1.513 1.00 93.56 89 GLY A C 1
ATOM 676 O O . GLY A 1 89 ? -0.533 -5.103 -2.703 1.00 93.56 89 GLY A O 1
ATOM 677 N N . GLY A 1 90 ? 0.172 -5.341 -0.581 1.00 93.56 90 GLY A N 1
ATOM 678 C CA . GLY A 1 90 ? 1.261 -6.277 -0.886 1.00 93.56 90 GLY A CA 1
ATOM 679 C C . GLY A 1 90 ? 0.823 -7.526 -1.662 1.00 93.56 90 GLY A C 1
ATOM 680 O O . GLY A 1 90 ? 1.579 -8.037 -2.485 1.00 93.56 90 GLY A O 1
ATOM 681 N N . GLY A 1 91 ? -0.421 -7.979 -1.477 1.00 92.44 91 GLY A N 1
ATOM 682 C CA . GLY A 1 91 ? -0.966 -9.149 -2.177 1.00 92.44 91 GLY A CA 1
ATOM 683 C C . GLY A 1 91 ? -1.255 -8.940 -3.670 1.00 92.44 91 GLY A C 1
ATOM 684 O O . GLY A 1 91 ? -1.207 -9.901 -4.434 1.00 92.44 91 GLY A O 1
ATOM 685 N N . ILE A 1 92 ? -1.535 -7.706 -4.108 1.00 95.12 92 ILE A N 1
ATOM 686 C CA . ILE A 1 92 ? -1.941 -7.413 -5.498 1.00 95.12 92 ILE A CA 1
ATOM 687 C C . ILE A 1 92 ? -0.903 -6.595 -6.270 1.00 95.12 92 ILE A C 1
ATOM 689 O O . ILE A 1 92 ? -0.793 -6.744 -7.490 1.00 95.12 92 ILE A O 1
ATOM 693 N N . ARG A 1 93 ? -0.111 -5.767 -5.574 1.00 95.38 93 ARG A N 1
ATOM 694 C CA . ARG A 1 93 ? 0.852 -4.834 -6.177 1.00 95.38 93 ARG A CA 1
ATOM 695 C C . ARG A 1 93 ? 1.802 -5.516 -7.176 1.00 95.38 93 ARG A C 1
ATOM 697 O O . ARG A 1 93 ? 1.838 -5.061 -8.320 1.00 95.38 93 ARG A O 1
ATOM 704 N N . PRO A 1 94 ? 2.481 -6.639 -6.856 1.00 95.19 94 PRO A N 1
ATOM 705 C CA . PRO A 1 94 ? 3.401 -7.269 -7.808 1.00 95.19 94 PRO A CA 1
ATOM 706 C C . PRO A 1 94 ? 2.703 -7.779 -9.078 1.00 95.19 94 PRO A C 1
ATOM 708 O O . PRO A 1 94 ? 3.313 -7.874 -10.143 1.00 95.19 94 PRO A O 1
ATOM 711 N N . GLY A 1 95 ? 1.424 -8.152 -8.976 1.00 97.19 95 GLY A N 1
ATOM 712 C CA . GLY A 1 95 ? 0.603 -8.543 -10.119 1.00 97.19 95 GLY A CA 1
ATOM 713 C C . GLY A 1 95 ? 0.337 -7.363 -11.050 1.00 97.19 95 GLY A C 1
ATOM 714 O O . GLY A 1 95 ? 0.610 -7.456 -12.248 1.00 97.19 95 GLY A O 1
ATOM 715 N N . LEU A 1 96 ? -0.139 -6.253 -10.480 1.00 97.12 96 LEU A N 1
ATOM 716 C CA . LEU A 1 96 ? -0.480 -5.036 -11.220 1.00 97.12 96 LEU A CA 1
ATOM 717 C C . LEU A 1 96 ? 0.742 -4.398 -11.885 1.00 97.12 96 LEU A C 1
ATOM 719 O O . LEU A 1 96 ? 0.688 -4.070 -13.065 1.00 97.12 96 LEU A O 1
ATOM 723 N N . GLU A 1 97 ? 1.865 -4.299 -11.175 1.00 96.88 97 GLU A N 1
ATOM 724 C CA . GLU A 1 97 ? 3.119 -3.764 -11.722 1.00 96.88 97 GLU A CA 1
ATOM 725 C C . GLU A 1 97 ? 3.605 -4.549 -12.942 1.00 96.88 97 GLU A C 1
ATOM 727 O O . GLU A 1 97 ? 3.930 -3.980 -13.985 1.00 96.88 97 GLU A O 1
ATOM 732 N N . ARG A 1 98 ? 3.628 -5.882 -12.828 1.00 97.06 98 ARG A N 1
ATOM 733 C CA . ARG A 1 98 ? 4.034 -6.758 -13.928 1.00 97.06 98 ARG A CA 1
ATOM 734 C C . ARG A 1 98 ? 3.113 -6.580 -15.126 1.00 97.06 98 ARG A C 1
ATOM 736 O O . ARG A 1 98 ? 3.579 -6.551 -16.264 1.00 97.06 98 ARG A O 1
ATOM 743 N N . TRP A 1 99 ? 1.811 -6.481 -14.874 1.00 97.88 99 TRP A N 1
ATOM 744 C CA . TRP A 1 99 ? 0.836 -6.297 -15.935 1.00 97.88 99 TRP A CA 1
ATOM 745 C C . TRP A 1 99 ? 0.989 -4.938 -16.622 1.00 97.88 99 TRP A C 1
ATOM 747 O O . TRP A 1 99 ? 0.952 -4.887 -17.849 1.00 97.88 99 TRP A O 1
ATOM 757 N N . ALA A 1 100 ? 1.265 -3.872 -15.868 1.00 97.56 100 ALA A N 1
ATOM 758 C CA . ALA A 1 100 ? 1.524 -2.545 -16.418 1.00 97.56 100 ALA A CA 1
ATOM 759 C C . ALA A 1 100 ? 2.700 -2.553 -17.411 1.00 97.56 100 ALA A C 1
ATOM 761 O O . ALA A 1 100 ? 2.570 -2.015 -18.509 1.00 97.56 100 ALA A O 1
ATOM 762 N N . ILE A 1 101 ? 3.804 -3.237 -17.088 1.00 96.88 101 ILE A N 1
ATOM 763 C CA . ILE A 1 101 ? 4.945 -3.380 -18.009 1.00 96.88 101 ILE A CA 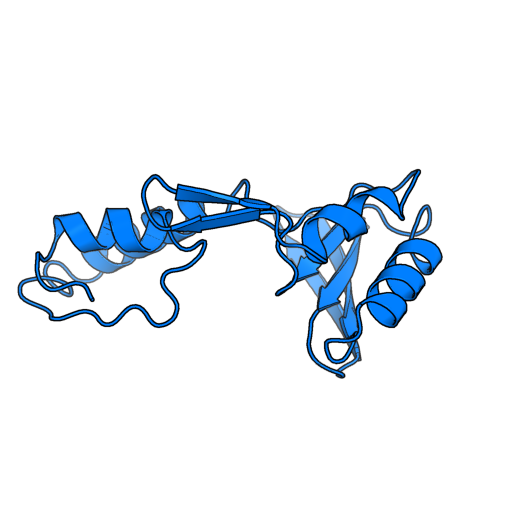1
ATOM 764 C C . ILE A 1 101 ? 4.562 -4.143 -19.281 1.00 96.88 101 ILE A C 1
ATOM 766 O O . ILE A 1 101 ? 4.912 -3.715 -20.378 1.00 96.88 101 ILE A O 1
ATOM 770 N N . ILE A 1 102 ? 3.794 -5.230 -19.159 1.00 96.38 102 ILE A N 1
ATOM 771 C CA . ILE A 1 102 ? 3.309 -5.992 -20.322 1.00 96.38 102 ILE A CA 1
ATOM 772 C C . ILE A 1 102 ? 2.426 -5.120 -21.223 1.00 96.38 102 ILE A C 1
ATOM 774 O O . ILE A 1 102 ? 2.525 -5.198 -22.446 1.00 96.38 102 ILE A O 1
ATOM 778 N N . LEU A 1 103 ? 1.545 -4.305 -20.639 1.00 97.88 103 LEU A N 1
ATOM 779 C CA . LEU A 1 103 ? 0.680 -3.407 -21.403 1.00 97.88 103 LEU A CA 1
ATOM 780 C C . LEU A 1 103 ? 1.485 -2.307 -22.099 1.00 97.88 103 LEU A C 1
ATOM 782 O O . LEU A 1 103 ? 1.234 -2.039 -23.270 1.00 97.88 103 LEU A O 1
ATOM 786 N N . ALA A 1 104 ? 2.472 -1.723 -21.416 1.00 96.88 104 ALA A N 1
ATOM 787 C CA . ALA A 1 104 ? 3.350 -0.712 -21.995 1.00 96.88 104 ALA A CA 1
ATOM 788 C C . ALA A 1 104 ? 4.164 -1.264 -23.178 1.00 96.88 104 ALA A C 1
ATOM 790 O O . ALA A 1 104 ? 4.204 -0.636 -24.233 1.00 96.88 104 ALA A O 1
ATOM 791 N N . ASP A 1 105 ? 4.743 -2.461 -23.045 1.00 95.56 105 ASP A N 1
ATOM 792 C CA . ASP A 1 105 ? 5.488 -3.110 -24.133 1.00 95.56 105 ASP A CA 1
ATOM 793 C C . ASP A 1 105 ? 4.580 -3.475 -25.320 1.00 95.56 105 ASP A C 1
ATOM 795 O O . ASP A 1 105 ? 4.966 -3.318 -26.472 1.00 95.56 105 ASP A O 1
ATOM 799 N N . ARG A 1 106 ? 3.328 -3.888 -25.072 1.00 96.75 106 ARG A N 1
ATOM 800 C CA . ARG A 1 106 ? 2.351 -4.123 -26.152 1.00 96.75 106 ARG A CA 1
ATOM 801 C C . ARG A 1 106 ? 1.940 -2.841 -26.867 1.00 96.75 106 ARG A C 1
ATOM 803 O O . ARG A 1 106 ? 1.750 -2.864 -28.079 1.00 96.75 106 ARG A O 1
ATOM 810 N N . ALA A 1 107 ? 1.761 -1.755 -26.120 1.00 98.00 107 ALA A N 1
ATOM 811 C CA . ALA A 1 107 ? 1.392 -0.460 -26.678 1.00 98.00 107 ALA A CA 1
ATOM 812 C C . ALA A 1 107 ? 2.542 0.152 -27.492 1.00 98.00 107 ALA A C 1
ATOM 814 O O . ALA A 1 107 ? 2.297 0.782 -28.519 1.00 98.00 107 ALA A O 1
ATOM 815 N N . GLN A 1 108 ? 3.787 -0.063 -27.059 1.00 97.31 108 GLN A N 1
ATOM 816 C CA . GLN A 1 108 ? 4.985 0.400 -27.748 1.00 97.31 108 GLN A CA 1
ATOM 817 C C . GLN A 1 108 ? 6.082 -0.679 -27.712 1.00 97.31 108 GLN A C 1
ATOM 819 O O . GLN A 1 108 ? 6.938 -0.670 -26.820 1.00 97.31 108 GLN A O 1
ATOM 824 N N . PRO A 1 109 ? 6.093 -1.590 -28.700 1.00 95.69 109 PRO A N 1
ATOM 825 C CA . PRO A 1 109 ? 7.078 -2.662 -28.763 1.00 95.69 109 PRO A CA 1
ATOM 826 C C . PRO A 1 109 ? 8.514 -2.136 -28.731 1.00 95.69 109 PRO A C 1
ATOM 828 O O . PRO A 1 109 ? 8.883 -1.243 -29.495 1.00 95.69 109 PRO A O 1
ATOM 831 N N . GLY A 1 110 ? 9.332 -2.695 -27.836 1.00 93.19 110 GLY A N 1
ATOM 832 C CA . GLY A 1 110 ? 10.746 -2.336 -27.715 1.00 93.19 110 GLY A CA 1
ATOM 833 C C . GLY A 1 110 ? 11.026 -1.075 -26.893 1.00 93.19 110 GLY A C 1
ATOM 834 O O . GLY A 1 110 ? 12.188 -0.688 -26.776 1.00 93.19 110 GLY A O 1
ATOM 835 N N . ILE A 1 111 ? 10.018 -0.459 -26.260 1.00 94.62 111 ILE A N 1
ATOM 836 C CA . ILE A 1 111 ? 10.204 0.721 -25.393 1.00 94.62 111 ILE A CA 1
ATOM 837 C C . ILE A 1 111 ? 11.249 0.491 -24.283 1.00 94.62 111 ILE A C 1
ATOM 839 O O . ILE A 1 111 ? 11.985 1.412 -23.919 1.00 94.62 111 ILE A O 1
ATOM 843 N N . PHE A 1 112 ? 11.367 -0.748 -23.796 1.00 93.62 112 PHE A N 1
ATOM 844 C CA . PHE A 1 112 ? 12.316 -1.149 -22.753 1.00 93.62 112 PHE A CA 1
ATOM 845 C C . PHE A 1 112 ? 13.617 -1.777 -23.283 1.00 93.62 112 PHE A C 1
ATOM 847 O O . PHE A 1 112 ? 14.521 -2.049 -22.489 1.00 93.62 112 PHE A O 1
ATOM 854 N N . ALA A 1 113 ? 13.742 -2.006 -24.595 1.00 90.94 113 ALA A N 1
ATOM 855 C CA . ALA A 1 113 ? 14.915 -2.656 -25.175 1.00 90.94 113 ALA A CA 1
ATOM 856 C C . ALA A 1 113 ? 16.175 -1.797 -24.980 1.00 90.94 113 ALA A C 1
ATOM 858 O O . ALA A 1 113 ? 16.166 -0.589 -25.225 1.00 90.94 113 ALA A O 1
ATOM 859 N N . GLU A 1 114 ? 17.248 -2.430 -24.493 1.00 87.19 114 GLU A N 1
ATOM 860 C CA . GLU A 1 114 ? 18.567 -1.817 -24.247 1.00 87.19 114 GLU A CA 1
ATOM 861 C C . GLU A 1 114 ? 18.555 -0.595 -23.308 1.00 87.19 114 GLU A C 1
ATOM 863 O O . GLU A 1 114 ? 19.541 0.139 -23.193 1.00 87.19 114 GLU A O 1
ATOM 868 N N . LYS A 1 115 ? 17.455 -0.374 -22.579 1.00 91.75 115 LYS A N 1
ATOM 869 C CA . LYS A 1 115 ? 17.362 0.720 -21.613 1.00 91.75 115 LYS A CA 1
ATOM 870 C C . LYS A 1 115 ? 18.118 0.381 -20.337 1.00 91.75 115 LYS A C 1
ATOM 872 O O . LYS A 1 115 ? 18.139 -0.760 -19.876 1.00 91.75 115 LYS A O 1
ATOM 877 N N . ARG A 1 116 ? 18.715 1.407 -19.738 1.00 92.94 116 ARG A N 1
ATOM 878 C CA . ARG A 1 116 ? 19.254 1.357 -18.377 1.00 92.94 116 ARG A CA 1
ATOM 879 C C . ARG A 1 116 ? 18.164 1.853 -17.443 1.00 92.94 116 ARG A C 1
ATOM 881 O O . ARG A 1 116 ? 17.693 2.973 -17.618 1.00 92.94 116 ARG A O 1
ATOM 888 N N . VAL A 1 117 ? 17.765 1.025 -16.488 1.00 91.88 117 VAL A N 1
ATOM 889 C CA . VAL A 1 117 ? 16.666 1.329 -15.571 1.00 91.88 117 VAL A CA 1
ATOM 890 C C . VAL A 1 117 ? 17.222 1.488 -14.164 1.00 91.88 117 VAL A C 1
ATOM 892 O O . VAL A 1 117 ? 17.923 0.608 -13.670 1.00 91.88 117 VAL A O 1
ATOM 895 N N . LEU A 1 118 ? 16.925 2.629 -13.546 1.00 91.50 118 LEU A N 1
ATOM 896 C CA . LEU A 1 118 ? 17.211 2.894 -12.140 1.00 91.50 118 LEU A CA 1
ATOM 897 C C . LEU A 1 118 ? 15.937 2.647 -11.324 1.00 91.50 118 LEU A C 1
ATOM 899 O O . LEU A 1 118 ? 14.900 3.233 -11.626 1.00 91.50 118 LEU A O 1
ATOM 903 N N . MET A 1 119 ? 16.028 1.808 -10.295 1.00 87.44 119 MET A N 1
ATOM 904 C CA . MET A 1 119 ? 14.948 1.461 -9.374 1.00 87.44 119 MET A CA 1
ATOM 905 C C . MET A 1 119 ? 15.258 2.007 -7.977 1.00 87.44 119 MET A C 1
ATOM 907 O O . MET A 1 119 ? 15.952 1.374 -7.182 1.00 87.44 119 MET A O 1
ATOM 911 N N . ALA A 1 120 ? 14.720 3.185 -7.661 1.00 84.00 120 ALA A N 1
ATOM 912 C CA . ALA A 1 120 ? 14.991 3.880 -6.405 1.00 84.00 120 ALA A CA 1
ATOM 913 C C . ALA A 1 120 ? 13.686 4.294 -5.686 1.00 84.00 120 ALA A C 1
ATOM 915 O O . ALA A 1 120 ? 13.089 5.293 -6.083 1.00 84.00 120 ALA A O 1
ATOM 916 N N . PRO A 1 121 ? 13.254 3.577 -4.624 1.00 82.62 121 PRO A N 1
ATOM 917 C CA . PRO A 1 121 ? 13.769 2.290 -4.147 1.00 82.62 121 PRO A CA 1
ATOM 918 C C . PRO A 1 121 ? 13.176 1.097 -4.923 1.00 82.62 121 PRO A C 1
ATOM 920 O O . PRO A 1 121 ? 12.011 1.094 -5.296 1.00 82.62 121 PRO A O 1
ATOM 923 N N . GLY A 1 122 ? 13.948 0.021 -5.099 1.00 85.81 122 GLY A N 1
ATOM 924 C CA . GLY A 1 122 ? 13.437 -1.263 -5.614 1.00 85.81 122 GLY A CA 1
ATOM 925 C C . GLY A 1 122 ? 12.692 -2.125 -4.578 1.00 85.81 122 GLY A C 1
ATOM 926 O O . GLY A 1 122 ? 12.293 -3.250 -4.879 1.00 85.81 122 GLY A O 1
ATOM 927 N N . LEU A 1 123 ? 12.539 -1.633 -3.345 1.00 92.06 123 LEU A N 1
ATOM 928 C CA . LEU A 1 123 ? 11.941 -2.362 -2.226 1.00 92.06 123 LEU A CA 1
ATOM 929 C C . LEU A 1 123 ? 10.432 -2.544 -2.444 1.00 92.06 123 LEU A C 1
ATOM 931 O O . LEU A 1 123 ? 9.750 -1.593 -2.799 1.00 92.06 123 LEU A O 1
ATOM 935 N N . ASN A 1 124 ? 9.903 -3.749 -2.220 1.00 94.62 124 ASN A N 1
ATOM 936 C CA . ASN A 1 124 ? 8.485 -4.101 -2.420 1.00 94.62 124 ASN A CA 1
ATOM 937 C C . ASN A 1 124 ? 7.945 -3.979 -3.861 1.00 94.62 124 ASN A C 1
ATOM 939 O O . ASN A 1 124 ? 6.750 -4.186 -4.072 1.00 94.62 124 ASN A O 1
ATOM 943 N N . HIS A 1 125 ? 8.810 -3.736 -4.849 1.00 94.81 125 HIS A N 1
ATOM 944 C CA . HIS A 1 125 ? 8.463 -3.605 -6.272 1.00 94.81 125 HIS A CA 1
ATOM 945 C C . HIS A 1 125 ? 8.903 -4.830 -7.090 1.00 94.81 125 HIS A C 1
ATOM 947 O O . HIS A 1 125 ? 9.464 -4.728 -8.185 1.00 94.81 125 HIS A O 1
ATOM 953 N N . SER A 1 126 ? 8.703 -6.032 -6.539 1.00 93.12 126 SER A N 1
ATOM 954 C CA . SER A 1 126 ? 9.184 -7.279 -7.150 1.00 93.12 126 SER A CA 1
ATOM 955 C C . SER A 1 126 ? 8.521 -7.573 -8.498 1.00 93.12 126 SER A C 1
ATOM 957 O O . SER A 1 126 ? 9.178 -8.102 -9.396 1.00 93.12 126 SER A O 1
ATOM 959 N N . GLY A 1 127 ? 7.251 -7.195 -8.674 1.00 94.88 127 GLY A N 1
ATOM 960 C CA . GLY A 1 127 ? 6.531 -7.348 -9.936 1.00 94.88 127 GLY A CA 1
ATOM 961 C C . GLY A 1 127 ? 7.138 -6.504 -11.047 1.00 94.88 127 GLY A C 1
ATOM 962 O O . GLY A 1 127 ? 7.415 -7.019 -12.134 1.00 94.88 127 GLY A O 1
ATOM 963 N N . LEU A 1 128 ? 7.396 -5.234 -10.736 1.00 94.94 128 LEU A N 1
ATOM 964 C CA . LEU A 1 128 ? 8.013 -4.272 -11.642 1.00 94.94 128 LEU A CA 1
ATOM 965 C C . LEU A 1 128 ? 9.423 -4.709 -12.056 1.00 94.94 128 LEU A C 1
ATOM 967 O O . LEU A 1 128 ? 9.712 -4.814 -13.250 1.00 94.94 128 LEU A O 1
ATOM 971 N N . VAL A 1 129 ? 10.277 -5.032 -11.078 1.00 93.12 129 VAL A N 1
ATOM 972 C CA . VAL A 1 129 ? 11.662 -5.462 -11.330 1.00 93.12 129 VAL A CA 1
ATOM 973 C C . VAL A 1 129 ? 11.686 -6.725 -12.190 1.00 93.12 129 VAL A C 1
ATOM 975 O O . VAL A 1 129 ? 12.342 -6.741 -13.228 1.00 93.12 129 VAL A O 1
ATOM 978 N N . GLN A 1 130 ? 10.929 -7.765 -11.820 1.00 92.31 130 GLN A N 1
ATOM 979 C CA . GLN A 1 130 ? 10.891 -9.022 -12.577 1.00 92.31 130 GLN A CA 1
ATOM 980 C C . GLN A 1 130 ? 10.427 -8.834 -14.021 1.00 92.31 130 GLN A C 1
ATOM 982 O O . GLN A 1 130 ? 10.914 -9.531 -14.912 1.00 92.31 130 GLN A O 1
ATOM 987 N N . ALA A 1 131 ? 9.461 -7.942 -14.254 1.00 95.06 131 ALA A N 1
ATOM 988 C CA . ALA A 1 131 ? 8.965 -7.668 -15.592 1.00 95.06 131 ALA A CA 1
ATOM 989 C C . ALA A 1 131 ? 10.035 -6.967 -16.435 1.00 95.06 131 ALA A C 1
ATOM 991 O O . ALA A 1 131 ? 10.382 -7.457 -17.506 1.00 95.06 131 ALA A O 1
ATOM 992 N N . LEU A 1 132 ? 10.627 -5.889 -15.917 1.00 94.44 132 LEU A N 1
ATOM 993 C CA . LEU A 1 132 ? 11.668 -5.130 -16.611 1.00 94.44 132 LEU A CA 1
ATOM 994 C C . LEU A 1 132 ? 12.934 -5.959 -16.874 1.00 94.44 132 LEU A C 1
ATOM 996 O O . LEU A 1 132 ? 13.530 -5.833 -17.944 1.00 94.44 132 LEU A O 1
ATOM 1000 N N . SER A 1 133 ? 13.320 -6.855 -15.955 1.00 92.25 133 SER A N 1
ATOM 1001 C CA . SER A 1 133 ? 14.494 -7.732 -16.119 1.00 92.25 133 SER A CA 1
ATOM 1002 C C . SER A 1 133 ? 14.407 -8.655 -17.338 1.00 92.25 133 SER A C 1
ATOM 1004 O O . SER A 1 133 ? 15.425 -9.187 -17.775 1.00 92.25 133 SER A O 1
ATOM 1006 N N . ARG A 1 134 ? 13.211 -8.855 -17.909 1.00 91.88 134 ARG A N 1
ATOM 1007 C CA . ARG A 1 134 ? 13.030 -9.620 -19.153 1.00 91.88 134 ARG A CA 1
ATOM 1008 C C . ARG A 1 134 ? 13.438 -8.836 -20.400 1.00 91.88 134 ARG A C 1
ATOM 1010 O O . ARG A 1 134 ? 13.727 -9.455 -21.417 1.00 91.88 134 ARG A O 1
ATOM 1017 N N . HIS A 1 135 ? 13.478 -7.506 -20.321 1.00 91.81 135 HIS A N 1
ATOM 1018 C CA . HIS A 1 135 ? 13.766 -6.617 -21.451 1.00 91.81 135 HIS A CA 1
ATOM 1019 C C . HIS A 1 135 ? 15.179 -6.019 -21.394 1.00 91.81 135 HIS A C 1
ATOM 1021 O O . HIS A 1 135 ? 15.728 -5.632 -22.424 1.00 91.81 135 HIS A O 1
ATOM 1027 N N . THR A 1 136 ? 15.791 -5.949 -20.208 1.00 88.50 136 THR A N 1
ATOM 1028 C CA . THR A 1 136 ? 17.141 -5.399 -20.033 1.00 88.50 136 THR A CA 1
ATOM 1029 C C 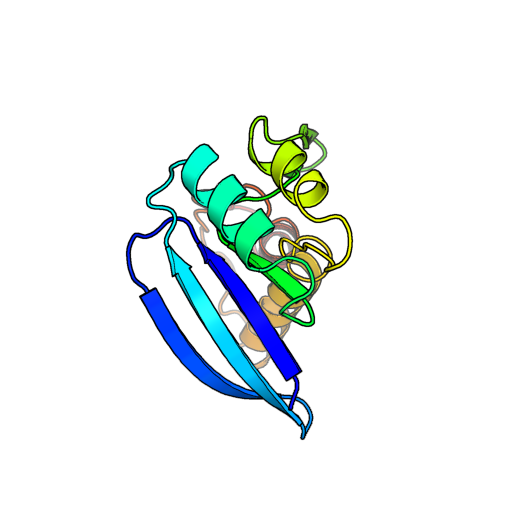. THR A 1 136 ? 17.884 -6.032 -18.858 1.00 88.50 136 THR A C 1
ATOM 1031 O O . THR A 1 136 ? 17.300 -6.370 -17.830 1.00 88.50 136 THR A O 1
ATOM 1034 N N . LYS A 1 137 ? 19.210 -6.152 -18.998 1.00 85.75 137 LYS A N 1
ATOM 1035 C CA . LYS A 1 137 ? 20.124 -6.577 -17.922 1.00 85.75 137 LYS A CA 1
ATOM 1036 C C . LYS A 1 137 ? 20.645 -5.404 -17.086 1.00 85.75 137 LYS A C 1
ATOM 1038 O O . LYS A 1 137 ? 21.302 -5.619 -16.072 1.00 85.75 137 LYS A O 1
ATOM 1043 N N . ALA A 1 138 ? 20.399 -4.168 -17.514 1.00 89.81 138 ALA A N 1
ATOM 1044 C CA . ALA A 1 138 ? 20.939 -2.967 -16.888 1.00 89.81 138 ALA A CA 1
ATOM 1045 C C . ALA A 1 138 ? 19.935 -2.343 -15.907 1.00 89.81 138 ALA A C 1
ATOM 1047 O O . ALA A 1 138 ? 19.543 -1.190 -16.078 1.00 89.81 138 ALA A O 1
ATOM 1048 N N . ILE A 1 139 ? 19.530 -3.115 -14.896 1.00 86.25 139 ILE A N 1
ATOM 1049 C CA . ILE A 1 139 ? 18.665 -2.656 -13.800 1.00 86.25 139 ILE A CA 1
ATOM 1050 C C . ILE A 1 139 ? 19.521 -2.482 -12.550 1.00 86.25 139 ILE A C 1
ATOM 1052 O O . ILE A 1 139 ? 20.305 -3.375 -12.220 1.00 86.25 139 ILE A O 1
ATOM 1056 N N . ARG A 1 140 ? 19.417 -1.323 -11.902 1.00 81.38 140 ARG A N 1
ATOM 1057 C CA . ARG A 1 140 ? 20.180 -0.969 -10.701 1.00 81.38 140 ARG A CA 1
ATOM 1058 C C . ARG A 1 140 ? 19.290 -0.338 -9.655 1.00 81.38 140 ARG A C 1
ATOM 1060 O O . ARG A 1 140 ? 18.374 0.402 -10.071 1.00 81.38 140 ARG A O 1
#

pLDDT: mean 95.36, std 3.53, range [81.38, 98.69]